Protein AF-A0A3B8M6Z0-F1 (afdb_monomer_lite)

Foldseek 3Di:
DDKAAPPDDDDDLVCCVVCVVVDDPDLADAAEFFDQQQPCSVSVQVVSVVVNRPRYDYDHGGPPVCVVVVHDMDDD

pLDDT: mean 92.9, std 5.99, range [58.25, 98.19]

Structure (mmCIF, N/CA/C/O backbone):
data_AF-A0A3B8M6Z0-F1
#
_entry.id   AF-A0A3B8M6Z0-F1
#
loop_
_atom_site.group_PDB
_atom_site.id
_atom_site.type_symbol
_atom_site.label_atom_id
_ato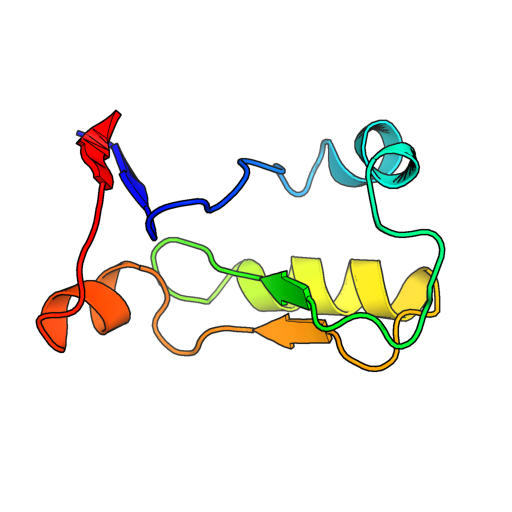m_site.label_alt_id
_atom_site.label_comp_id
_atom_site.label_asym_id
_atom_site.label_entity_id
_atom_site.label_seq_id
_atom_site.pdbx_PDB_ins_code
_atom_site.Cartn_x
_atom_site.Cartn_y
_atom_site.Cartn_z
_atom_site.occupancy
_atom_site.B_iso_or_equiv
_atom_site.auth_seq_id
_atom_site.auth_comp_id
_atom_site.auth_asym_id
_atom_site.auth_atom_id
_atom_site.pdbx_PDB_model_num
ATOM 1 N N . ASN A 1 1 ? 2.168 9.004 20.571 1.00 58.25 1 ASN A N 1
ATOM 2 C CA . ASN A 1 1 ? 1.703 7.626 20.315 1.00 58.25 1 ASN A CA 1
ATOM 3 C C . ASN A 1 1 ? 1.528 7.459 18.822 1.00 58.25 1 ASN A C 1
ATOM 5 O O . ASN A 1 1 ? 0.564 7.990 18.285 1.00 58.25 1 ASN A O 1
ATOM 9 N N . GLN A 1 2 ? 2.483 6.822 18.145 1.00 75.75 2 GLN A N 1
ATOM 10 C CA . GLN A 1 2 ? 2.338 6.504 16.724 1.00 75.75 2 GLN A CA 1
ATOM 11 C C . GLN A 1 2 ? 1.583 5.183 16.618 1.00 75.75 2 GLN A C 1
ATOM 13 O O . GLN A 1 2 ? 1.975 4.199 17.238 1.00 75.75 2 GLN A O 1
ATOM 18 N N . ARG A 1 3 ? 0.468 5.182 15.884 1.00 88.75 3 ARG A N 1
ATOM 19 C CA . ARG A 1 3 ? -0.327 3.977 15.638 1.00 88.75 3 ARG A CA 1
ATOM 20 C C . ARG A 1 3 ? -0.164 3.539 14.196 1.00 88.75 3 ARG A C 1
ATOM 22 O O . ARG A 1 3 ? -0.129 4.376 13.294 1.00 88.75 3 ARG A O 1
ATOM 29 N N . HIS A 1 4 ? -0.143 2.237 13.978 1.00 93.50 4 HIS A N 1
ATOM 30 C CA . HIS A 1 4 ? -0.056 1.646 12.652 1.00 93.50 4 HIS A CA 1
ATOM 31 C C . HIS A 1 4 ? -0.822 0.324 12.591 1.00 93.50 4 HIS A C 1
ATOM 33 O O . HIS A 1 4 ? -1.195 -0.258 13.613 1.00 93.50 4 HIS A O 1
ATOM 39 N N . ILE A 1 5 ? -1.065 -0.158 11.373 1.00 94.50 5 ILE A N 1
ATOM 40 C CA . ILE A 1 5 ? -1.640 -1.487 11.158 1.00 94.50 5 ILE A CA 1
ATOM 41 C C . ILE A 1 5 ? -0.646 -2.541 11.690 1.00 94.50 5 ILE A C 1
ATOM 43 O O . ILE A 1 5 ? 0.559 -2.407 11.443 1.00 94.50 5 ILE A O 1
ATOM 47 N N . PRO A 1 6 ? -1.095 -3.579 12.421 1.00 94.38 6 PRO A N 1
ATOM 48 C CA . PRO A 1 6 ? -0.219 -4.631 12.920 1.00 94.38 6 PRO A CA 1
ATOM 49 C C . PRO A 1 6 ? 0.552 -5.293 11.776 1.00 94.38 6 PRO A C 1
ATOM 51 O O . PRO A 1 6 ? -0.026 -5.655 10.754 1.00 94.38 6 PRO A O 1
ATOM 54 N N . GLY A 1 7 ? 1.867 -5.430 11.944 1.00 91.81 7 GLY A N 1
ATOM 55 C CA . GLY A 1 7 ? 2.753 -5.981 10.914 1.00 91.81 7 GLY A CA 1
ATOM 56 C C . GLY A 1 7 ? 3.097 -5.024 9.766 1.00 91.81 7 GLY A C 1
ATOM 57 O O . GLY A 1 7 ? 3.854 -5.413 8.881 1.00 91.81 7 GLY A O 1
ATOM 58 N N . ALA A 1 8 ? 2.594 -3.783 9.769 1.00 93.38 8 ALA A N 1
ATOM 59 C CA . ALA A 1 8 ? 3.052 -2.770 8.824 1.00 93.38 8 ALA A CA 1
ATOM 60 C C . ALA A 1 8 ? 4.537 -2.458 9.054 1.00 93.38 8 ALA A C 1
ATOM 62 O O . ALA A 1 8 ? 4.976 -2.267 10.189 1.00 93.38 8 ALA A O 1
ATOM 63 N N . ILE A 1 9 ? 5.291 -2.385 7.961 1.00 91.88 9 ILE A N 1
ATOM 64 C CA . ILE A 1 9 ? 6.703 -2.006 7.972 1.00 91.88 9 ILE A CA 1
ATOM 65 C C . ILE A 1 9 ? 6.785 -0.509 7.685 1.00 91.88 9 ILE A C 1
ATOM 67 O O . ILE A 1 9 ? 6.171 -0.024 6.732 1.00 91.88 9 ILE A O 1
ATOM 71 N N . ASN A 1 10 ? 7.538 0.222 8.507 1.00 91.75 10 ASN A N 1
ATOM 72 C CA . ASN A 1 10 ? 7.791 1.634 8.255 1.00 91.75 10 ASN A CA 1
ATOM 73 C C . ASN A 1 10 ? 8.752 1.779 7.065 1.00 91.75 10 ASN A C 1
ATOM 75 O O . ASN A 1 10 ? 9.909 1.380 7.159 1.00 91.75 10 ASN A O 1
ATOM 79 N N . MET A 1 11 ? 8.258 2.336 5.960 1.00 92.38 11 MET A N 1
ATOM 80 C CA . MET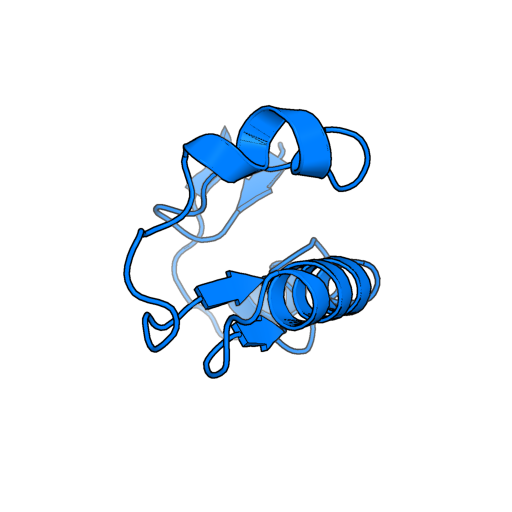 A 1 11 ? 9.033 2.642 4.755 1.00 92.38 11 MET A CA 1
ATOM 81 C C . MET A 1 11 ? 8.729 4.087 4.322 1.00 92.38 11 MET A C 1
ATOM 83 O O . MET A 1 11 ? 7.779 4.306 3.560 1.00 92.38 11 MET A O 1
ATOM 87 N N . PRO A 1 12 ? 9.467 5.083 4.849 1.00 91.19 12 PRO A N 1
ATOM 88 C CA . PRO A 1 12 ? 9.300 6.491 4.486 1.00 91.19 12 PRO A CA 1
ATOM 89 C C . PRO A 1 12 ? 9.482 6.724 2.980 1.00 91.19 12 PRO A C 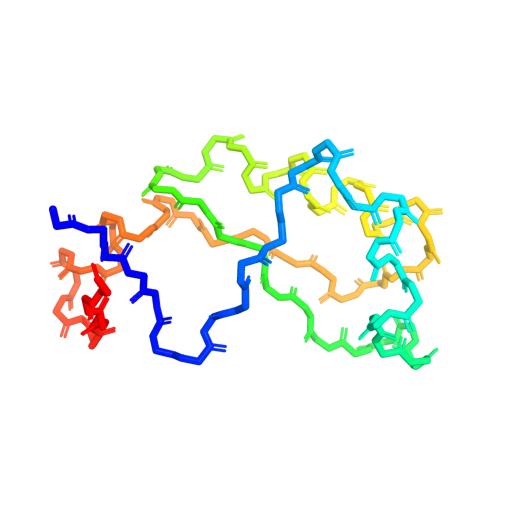1
ATOM 91 O O . PRO A 1 12 ? 10.312 6.080 2.344 1.00 91.19 12 PRO A O 1
ATOM 94 N N . LEU A 1 13 ? 8.699 7.640 2.393 1.00 89.75 13 LEU A N 1
ATOM 95 C CA . LEU A 1 13 ? 8.690 7.877 0.938 1.00 89.75 13 LEU A CA 1
ATOM 96 C C . LEU A 1 13 ? 10.051 8.318 0.382 1.00 89.75 13 LEU A C 1
ATOM 98 O O . LEU A 1 13 ? 10.387 7.984 -0.751 1.00 89.75 13 LEU A O 1
ATOM 102 N N . ASP A 1 14 ? 10.795 9.091 1.160 1.00 91.56 14 ASP A N 1
ATOM 103 C CA . ASP A 1 14 ? 12.129 9.601 0.852 1.00 91.56 14 ASP A CA 1
ATOM 104 C C . ASP A 1 14 ? 13.222 8.530 0.960 1.00 91.56 14 ASP A C 1
ATOM 106 O O . ASP A 1 14 ? 14.221 8.617 0.253 1.00 91.56 14 ASP A O 1
ATOM 110 N N . GLU A 1 15 ? 12.995 7.486 1.758 1.00 93.12 15 GLU A N 1
ATOM 111 C CA . GLU A 1 15 ? 13.899 6.340 1.920 1.00 93.12 15 GLU A CA 1
ATOM 112 C C . GLU A 1 15 ? 13.561 5.168 0.978 1.00 93.12 15 GLU A C 1
ATOM 114 O O . GLU A 1 15 ? 14.324 4.207 0.873 1.00 93.12 15 GLU A O 1
ATOM 119 N N . LEU A 1 16 ? 12.431 5.222 0.259 1.00 89.25 16 LEU A N 1
ATOM 120 C CA . LEU A 1 16 ? 11.985 4.137 -0.627 1.00 89.25 16 LEU A CA 1
ATOM 121 C C . LEU A 1 16 ? 13.039 3.661 -1.643 1.00 89.25 16 LEU A C 1
ATOM 123 O O . LEU A 1 16 ? 13.133 2.446 -1.827 1.00 89.25 16 LEU A O 1
ATOM 127 N N . PRO A 1 17 ? 13.836 4.537 -2.292 1.00 90.81 17 PRO A N 1
ATOM 128 C CA . PRO A 1 17 ? 14.916 4.102 -3.180 1.00 90.81 17 PRO A CA 1
ATOM 129 C C . PRO A 1 17 ? 15.945 3.200 -2.500 1.00 90.81 17 PRO A C 1
ATOM 131 O O . PRO A 1 17 ? 16.356 2.199 -3.087 1.00 90.81 17 PRO A O 1
ATOM 134 N N . ASP A 1 18 ? 16.307 3.517 -1.261 1.00 93.19 18 ASP A N 1
ATOM 135 C CA . ASP A 1 18 ? 17.310 2.776 -0.497 1.00 93.19 18 ASP A CA 1
ATOM 136 C C . ASP A 1 18 ? 16.725 1.483 0.086 1.00 93.19 18 ASP A C 1
ATOM 138 O O . ASP A 1 18 ? 17.413 0.469 0.217 1.00 93.19 18 ASP A O 1
ATOM 142 N N . LEU A 1 19 ? 15.423 1.488 0.383 1.00 91.12 19 LEU A N 1
ATOM 143 C CA . LEU A 1 19 ? 14.700 0.342 0.932 1.00 91.12 19 LEU A CA 1
ATOM 144 C C . LEU A 1 19 ? 14.142 -0.608 -0.138 1.00 91.12 19 LEU A C 1
ATOM 146 O O . LEU A 1 19 ? 13.674 -1.697 0.198 1.00 91.12 19 LEU A O 1
ATOM 150 N N . ALA A 1 20 ? 14.210 -0.246 -1.422 1.00 89.75 20 ALA A N 1
ATOM 151 C CA . ALA A 1 20 ? 13.632 -1.027 -2.516 1.00 89.75 20 ALA A CA 1
ATOM 152 C C . ALA A 1 20 ? 14.167 -2.469 -2.587 1.00 89.75 20 ALA A C 1
ATOM 154 O O . ALA A 1 20 ? 13.448 -3.369 -3.023 1.00 89.75 20 ALA A O 1
ATOM 155 N N . ALA A 1 21 ? 15.399 -2.701 -2.122 1.00 93.12 21 ALA A N 1
ATOM 156 C CA . ALA A 1 21 ? 16.015 -4.026 -2.048 1.00 93.12 21 ALA A CA 1
ATOM 157 C C . ALA A 1 21 ? 15.330 -4.980 -1.049 1.00 93.12 21 ALA A C 1
ATOM 159 O O . ALA A 1 21 ? 15.488 -6.191 -1.166 1.00 93.12 21 ALA A O 1
ATOM 160 N N . PHE A 1 22 ? 14.565 -4.458 -0.084 1.00 92.94 22 PHE A N 1
ATOM 161 C CA . PHE A 1 22 ? 13.802 -5.260 0.880 1.00 92.94 22 PHE A CA 1
ATOM 162 C C . PHE A 1 22 ? 12.401 -5.632 0.382 1.00 92.94 22 PHE A C 1
ATOM 164 O O . PHE A 1 22 ? 11.677 -6.362 1.061 1.00 92.94 22 PHE A O 1
ATOM 171 N N . LEU A 1 23 ? 11.991 -5.116 -0.779 1.00 94.62 23 LEU A N 1
ATOM 172 C CA . LEU A 1 23 ? 10.706 -5.456 -1.370 1.00 94.62 23 LEU A CA 1
ATOM 173 C C . LEU A 1 23 ? 10.751 -6.863 -2.003 1.00 94.62 23 LEU A C 1
ATOM 175 O O . LEU A 1 23 ? 11.814 -7.304 -2.444 1.00 94.62 23 LEU A O 1
ATOM 179 N N . PRO A 1 24 ? 9.610 -7.571 -2.088 1.00 95.88 24 PRO A N 1
ATOM 180 C CA . PRO A 1 24 ? 9.559 -8.918 -2.654 1.00 95.88 24 PRO A CA 1
ATOM 181 C C . PRO A 1 24 ? 10.104 -9.004 -4.085 1.00 95.88 24 PRO A C 1
ATOM 183 O O . PRO A 1 24 ? 9.798 -8.173 -4.934 1.00 95.88 24 PRO A O 1
ATOM 186 N N . GLU A 1 25 ? 10.846 -10.062 -4.407 1.00 96.19 25 GLU A N 1
ATOM 187 C CA . GLU A 1 25 ? 11.311 -10.279 -5.785 1.00 96.19 25 GLU A CA 1
ATOM 188 C C . GLU A 1 25 ? 10.141 -10.469 -6.770 1.00 96.19 25 GLU A C 1
ATOM 190 O O . GLU A 1 25 ? 10.195 -9.995 -7.907 1.00 96.19 25 GLU A O 1
ATOM 195 N N . ASP A 1 26 ? 9.049 -11.094 -6.317 1.00 97.62 26 ASP A N 1
ATOM 196 C CA . ASP A 1 26 ? 7.834 -11.290 -7.105 1.00 97.62 26 ASP A CA 1
ATOM 197 C C . ASP A 1 26 ? 7.078 -9.970 -7.336 1.00 97.62 26 ASP A C 1
ATOM 199 O O . ASP A 1 26 ? 6.576 -9.327 -6.412 1.00 97.62 26 ASP A O 1
ATOM 203 N N . ARG A 1 27 ? 6.949 -9.582 -8.608 1.00 97.19 27 ARG A N 1
ATOM 204 C CA . ARG A 1 27 ? 6.255 -8.358 -9.036 1.00 97.19 27 ARG A CA 1
ATOM 205 C C . ARG A 1 27 ? 4.724 -8.473 -9.026 1.00 97.19 27 ARG A C 1
ATOM 207 O O . ARG A 1 27 ? 4.049 -7.453 -9.184 1.00 97.19 27 ARG A O 1
ATOM 214 N N . ASP A 1 28 ? 4.172 -9.666 -8.817 1.00 97.75 28 ASP A N 1
ATOM 215 C CA . ASP A 1 28 ? 2.740 -9.892 -8.578 1.00 97.75 28 ASP A CA 1
ATOM 216 C C . ASP A 1 28 ? 2.372 -9.949 -7.085 1.00 97.75 28 ASP A C 1
ATOM 218 O O . ASP A 1 28 ? 1.180 -9.990 -6.747 1.00 97.75 28 ASP A O 1
ATOM 222 N N . ALA A 1 29 ? 3.365 -9.880 -6.189 1.00 97.69 29 ALA A N 1
ATOM 223 C CA . ALA A 1 29 ? 3.145 -9.867 -4.749 1.00 97.69 29 ALA A CA 1
ATOM 224 C C . ALA A 1 29 ? 2.170 -8.752 -4.342 1.00 97.69 29 ALA A C 1
ATOM 226 O O . ALA A 1 29 ? 2.259 -7.610 -4.804 1.00 97.69 29 ALA A O 1
ATOM 227 N N . GLN A 1 30 ? 1.228 -9.086 -3.457 1.00 97.31 30 GLN A N 1
ATOM 228 C CA . GLN A 1 30 ? 0.281 -8.113 -2.930 1.00 97.31 30 GLN A CA 1
ATOM 229 C C . GLN A 1 30 ? 1.002 -7.149 -1.987 1.00 97.31 30 GLN A C 1
ATOM 231 O O . GLN A 1 30 ? 1.510 -7.555 -0.944 1.00 97.31 30 GLN A O 1
ATOM 236 N N . LEU A 1 31 ? 1.000 -5.864 -2.338 1.00 96.94 31 LEU A N 1
ATOM 237 C CA . LEU A 1 31 ? 1.589 -4.800 -1.532 1.00 96.94 31 LEU A CA 1
ATOM 238 C C . LEU A 1 31 ? 0.518 -3.777 -1.166 1.00 96.94 31 LEU A C 1
ATOM 240 O O . LEU A 1 31 ? -0.175 -3.237 -2.030 1.00 96.94 31 LEU A O 1
ATOM 244 N N . LEU A 1 32 ? 0.394 -3.496 0.127 1.00 96.31 32 LEU A N 1
ATOM 245 C CA . LEU A 1 32 ? -0.511 -2.478 0.643 1.00 96.31 32 LEU A CA 1
ATOM 246 C C . LEU A 1 32 ? 0.308 -1.304 1.166 1.00 96.31 32 LEU A C 1
ATOM 248 O O . LEU A 1 32 ? 1.104 -1.458 2.087 1.00 96.31 32 LEU A O 1
ATOM 252 N N . SER A 1 33 ? 0.101 -0.128 0.582 1.00 95.56 33 SER A N 1
ATOM 253 C CA . SER A 1 33 ? 0.640 1.121 1.107 1.00 95.56 33 SER A CA 1
ATOM 254 C C . SER A 1 33 ? -0.400 1.789 1.999 1.00 95.56 33 SER A C 1
ATOM 256 O O . SER A 1 33 ? -1.575 1.911 1.636 1.00 95.56 33 SER A O 1
ATOM 258 N N . VAL A 1 34 ? 0.035 2.249 3.165 1.00 95.31 34 VAL A N 1
ATOM 259 C CA . VAL A 1 34 ? -0.800 2.955 4.133 1.00 95.31 34 VAL A CA 1
ATOM 260 C C . VAL A 1 34 ? -0.011 4.115 4.723 1.00 95.31 34 VAL A C 1
ATOM 262 O O . VAL A 1 34 ? 1.187 4.017 4.961 1.00 95.31 34 VAL A O 1
ATOM 265 N N . CYS A 1 35 ? -0.694 5.230 4.947 1.00 93.12 35 CYS A N 1
ATOM 266 C CA . CYS A 1 35 ? -0.209 6.321 5.783 1.00 93.12 35 CYS A CA 1
ATOM 267 C C . CYS A 1 35 ? -1.331 6.703 6.757 1.00 93.12 35 CYS A C 1
ATOM 269 O O . CYS A 1 35 ? -2.391 6.082 6.734 1.00 93.12 35 CYS A O 1
ATOM 271 N N . GLU A 1 36 ? -1.147 7.736 7.576 1.00 91.44 36 GLU A N 1
ATOM 272 C CA . GLU A 1 36 ? -2.137 8.116 8.597 1.00 91.44 36 GLU A CA 1
ATOM 273 C C . GLU A 1 36 ? -3.553 8.328 8.025 1.00 91.44 36 GLU A C 1
ATOM 275 O O . GLU A 1 36 ? -4.497 7.716 8.514 1.00 91.44 36 GLU A O 1
ATOM 280 N N . ARG A 1 37 ? -3.681 9.102 6.933 1.00 88.62 37 ARG A N 1
ATOM 281 C CA . ARG A 1 37 ? -4.976 9.480 6.315 1.00 88.62 37 ARG A CA 1
ATOM 282 C C . ARG A 1 37 ? -5.206 8.975 4.888 1.00 88.62 37 ARG A C 1
ATOM 284 O O . ARG A 1 37 ? -6.230 9.252 4.277 1.00 88.62 37 ARG A O 1
ATOM 291 N N . GLY A 1 38 ? -4.229 8.279 4.313 1.00 83.81 38 GLY A N 1
ATOM 292 C CA . GLY A 1 38 ? -4.244 7.809 2.921 1.00 83.81 38 GLY A CA 1
ATOM 293 C C . GLY A 1 38 ? -3.599 8.748 1.885 1.00 83.81 38 GLY A C 1
ATOM 294 O O . GLY A 1 38 ? -3.218 8.271 0.820 1.00 83.81 38 GLY A O 1
ATOM 295 N N . ASN A 1 39 ? -3.366 10.031 2.187 1.00 86.38 39 ASN A N 1
ATOM 296 C CA . ASN A 1 39 ? -2.839 11.014 1.217 1.00 86.38 39 ASN A CA 1
ATOM 297 C C . ASN A 1 39 ? -1.473 10.643 0.610 1.00 86.38 39 ASN A C 1
ATOM 299 O O . ASN A 1 39 ? -1.271 10.764 -0.594 1.00 86.38 39 ASN A O 1
ATOM 303 N N . LEU A 1 40 ? -0.537 10.177 1.440 1.00 90.06 40 LEU A N 1
ATOM 304 C CA . LEU A 1 40 ? 0.825 9.829 1.015 1.00 90.06 40 LEU A CA 1
ATOM 305 C C . LEU A 1 40 ? 0.934 8.393 0.494 1.00 90.06 40 LEU A C 1
ATOM 307 O O . LEU A 1 40 ? 1.854 8.066 -0.252 1.00 90.06 40 LEU A O 1
ATOM 311 N N . SER A 1 41 ? -0.023 7.536 0.852 1.00 92.00 41 SER A N 1
ATOM 312 C CA . SER A 1 41 ? -0.007 6.128 0.450 1.00 92.00 41 SER A CA 1
ATOM 313 C C . SER A 1 41 ? -0.138 5.939 -1.065 1.00 92.00 41 SER A C 1
ATOM 315 O O . SER A 1 41 ? 0.386 4.975 -1.618 1.00 92.00 41 SER A O 1
ATOM 317 N N . LEU A 1 42 ? -0.770 6.887 -1.771 1.00 93.94 42 LEU A N 1
ATOM 318 C CA . LEU A 1 42 ? -0.832 6.845 -3.230 1.00 93.94 42 LEU A CA 1
ATOM 319 C C . LEU A 1 42 ? 0.550 7.054 -3.862 1.00 93.94 42 LEU A C 1
ATOM 321 O O . LEU A 1 42 ? 0.884 6.353 -4.812 1.00 93.94 42 LEU A O 1
ATOM 325 N N . SER A 1 43 ? 1.378 7.946 -3.312 1.00 94.56 43 SER A N 1
ATOM 326 C CA . SER A 1 43 ? 2.758 8.139 -3.776 1.00 94.56 43 SER A CA 1
ATOM 327 C C . SER A 1 43 ? 3.587 6.865 -3.619 1.00 94.56 43 SER A C 1
ATOM 329 O O . SER A 1 43 ? 4.339 6.512 -4.524 1.00 94.56 43 SER A O 1
ATOM 331 N N . GLY A 1 44 ? 3.385 6.125 -2.523 1.00 94.62 44 GLY A N 1
ATOM 332 C CA . GLY A 1 44 ? 4.009 4.816 -2.322 1.00 94.62 44 GLY A CA 1
ATOM 333 C C . GLY A 1 44 ? 3.582 3.806 -3.390 1.00 94.62 44 GLY A C 1
ATOM 334 O O . GLY A 1 44 ? 4.423 3.136 -3.981 1.00 94.62 44 GLY A O 1
ATOM 335 N N . VAL A 1 45 ? 2.287 3.747 -3.720 1.00 96.19 45 VAL A N 1
ATOM 336 C CA . VAL A 1 45 ? 1.784 2.898 -4.816 1.00 96.19 45 VAL A CA 1
ATOM 337 C C . VAL A 1 45 ? 2.374 3.303 -6.168 1.00 96.19 45 VAL A C 1
ATOM 339 O O . VAL A 1 45 ? 2.777 2.432 -6.933 1.00 96.19 45 VAL A O 1
ATOM 342 N N . LEU A 1 46 ? 2.449 4.600 -6.476 1.00 95.94 46 LEU A N 1
ATOM 343 C CA . LEU A 1 46 ? 3.041 5.083 -7.728 1.00 95.94 46 LEU A CA 1
ATOM 344 C C . LEU A 1 46 ? 4.517 4.692 -7.839 1.00 95.94 46 LEU A C 1
ATOM 346 O O . LEU A 1 46 ? 4.950 4.243 -8.901 1.00 95.94 46 LEU A O 1
ATOM 350 N N . TYR A 1 47 ? 5.264 4.798 -6.740 1.00 95.50 47 TYR A N 1
ATOM 351 C CA . TYR A 1 47 ? 6.646 4.341 -6.683 1.00 95.50 47 TYR A CA 1
ATOM 352 C C . TYR A 1 47 ? 6.751 2.828 -6.931 1.00 95.50 47 TYR A C 1
ATOM 354 O O . TYR A 1 47 ? 7.477 2.404 -7.828 1.00 95.50 47 TYR A O 1
ATOM 362 N N . LEU A 1 48 ? 5.964 2.009 -6.228 1.00 96.44 48 LEU A N 1
ATOM 363 C CA . LEU A 1 48 ? 5.936 0.556 -6.434 1.00 96.44 48 LEU A CA 1
ATOM 364 C C . LEU A 1 48 ? 5.570 0.180 -7.881 1.00 96.44 48 LEU A C 1
ATOM 366 O O . LEU A 1 48 ? 6.217 -0.672 -8.489 1.00 96.44 48 LEU A O 1
ATOM 370 N N . ASN A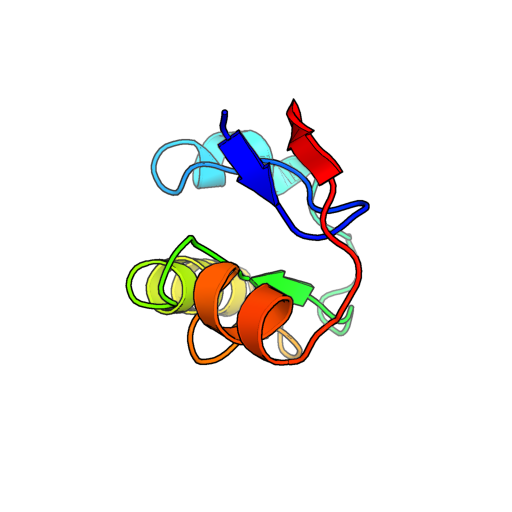 1 49 ? 4.591 0.856 -8.479 1.00 97.25 49 ASN A N 1
ATOM 371 C CA . ASN A 1 49 ? 4.227 0.639 -9.878 1.00 97.25 49 ASN A CA 1
ATOM 372 C C . ASN A 1 49 ? 5.393 0.970 -10.826 1.00 97.25 49 ASN A C 1
ATOM 374 O O . ASN A 1 49 ? 5.609 0.247 -11.797 1.00 97.25 49 ASN A O 1
ATOM 378 N N . SER A 1 50 ? 6.178 2.014 -10.534 1.00 96.25 50 SER A N 1
ATOM 379 C CA . SER A 1 50 ? 7.372 2.365 -11.322 1.00 96.25 50 SER A CA 1
ATOM 380 C C . SER A 1 50 ? 8.473 1.294 -11.269 1.00 96.25 50 SER A C 1
ATOM 382 O O . SER A 1 50 ? 9.207 1.126 -12.239 1.00 96.25 50 SER A O 1
ATOM 384 N N . LEU A 1 51 ? 8.531 0.507 -10.185 1.00 95.62 51 LEU A N 1
ATOM 385 C CA . LEU A 1 51 ? 9.413 -0.661 -10.040 1.00 95.62 51 LEU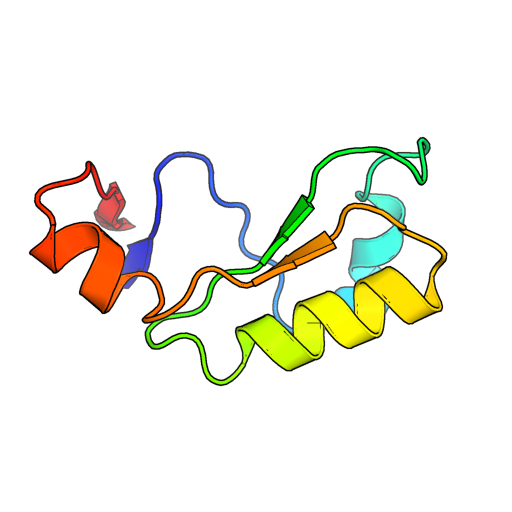 A CA 1
ATOM 386 C C . LEU A 1 51 ? 8.849 -1.944 -10.687 1.00 95.62 51 LEU A C 1
ATOM 388 O O . LEU A 1 51 ? 9.495 -2.997 -10.663 1.00 95.62 51 LEU A O 1
ATOM 392 N N . GLY A 1 52 ? 7.644 -1.873 -11.260 1.00 97.38 52 GLY A N 1
ATOM 393 C CA . GLY A 1 52 ? 6.990 -2.966 -11.977 1.00 97.38 52 GLY A CA 1
ATOM 394 C C . GLY A 1 52 ? 6.054 -3.835 -11.136 1.00 97.38 52 GLY A C 1
ATOM 395 O O . GLY A 1 52 ? 5.570 -4.843 -11.658 1.00 97.38 52 GLY A O 1
ATOM 396 N N . TYR A 1 53 ? 5.776 -3.476 -9.876 1.00 98.19 53 TYR A N 1
ATOM 397 C CA . TYR A 1 53 ? 4.770 -4.180 -9.074 1.00 98.19 53 TYR A CA 1
ATOM 398 C C . TYR A 1 53 ? 3.370 -3.936 -9.638 1.00 98.19 53 TYR A C 1
ATOM 400 O O . TYR A 1 53 ? 2.965 -2.798 -9.856 1.00 98.19 53 TYR A O 1
ATOM 408 N N . ARG A 1 54 ? 2.611 -5.008 -9.869 1.00 97.62 54 ARG A N 1
ATOM 409 C CA . ARG A 1 54 ? 1.275 -4.943 -10.499 1.00 97.62 54 ARG A CA 1
ATOM 410 C C . ARG A 1 54 ? 0.136 -4.974 -9.482 1.00 97.62 54 ARG A C 1
ATOM 412 O O . ARG A 1 54 ? -0.985 -4.524 -9.751 1.00 97.62 54 ARG A O 1
ATOM 419 N N . ASN A 1 55 ? 0.432 -5.468 -8.285 1.00 97.94 55 ASN A N 1
ATOM 420 C CA . ASN A 1 55 ? -0.534 -5.686 -7.217 1.00 97.94 55 ASN A CA 1
ATOM 421 C C . ASN A 1 55 ? -0.296 -4.773 -5.998 1.00 97.94 55 ASN A C 1
ATOM 423 O O . ASN A 1 55 ? -0.507 -5.170 -4.853 1.00 97.94 55 ASN A O 1
ATOM 427 N N . ALA A 1 56 ? 0.134 -3.531 -6.248 1.00 97.44 56 ALA A N 1
ATOM 428 C CA . ALA A 1 56 ? 0.222 -2.489 -5.230 1.00 97.44 56 ALA A CA 1
ATOM 429 C C . ALA A 1 56 ? -1.115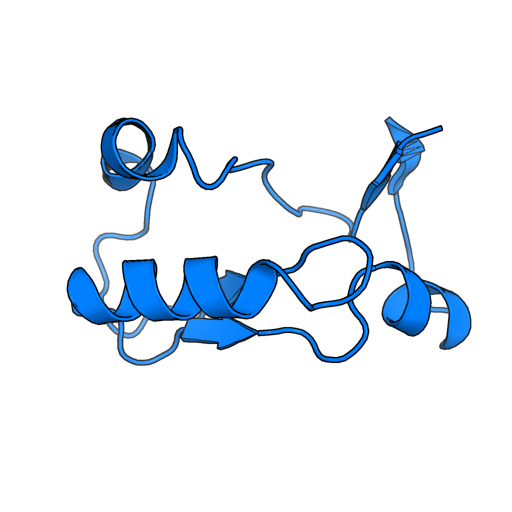 -1.741 -5.091 1.00 97.44 56 ALA A C 1
ATOM 431 O O . ALA A 1 56 ? -1.720 -1.341 -6.093 1.00 97.44 56 ALA A O 1
ATOM 432 N N . ARG A 1 57 ? -1.601 -1.551 -3.861 1.00 96.94 57 ARG A N 1
ATOM 433 C CA . ARG A 1 57 ? -2.846 -0.824 -3.555 1.00 96.94 57 ARG A CA 1
ATOM 434 C C . ARG A 1 57 ? -2.661 0.097 -2.353 1.00 96.94 57 ARG A C 1
ATOM 436 O O . ARG A 1 57 ? -1.881 -0.190 -1.453 1.00 96.94 57 ARG A O 1
ATOM 443 N N . SER A 1 58 ? -3.396 1.203 -2.346 1.00 95.75 58 SER A N 1
ATOM 444 C CA . SER A 1 58 ? -3.441 2.143 -1.224 1.00 95.75 58 SER A CA 1
ATOM 445 C C . SER A 1 58 ? -4.640 1.810 -0.336 1.00 95.75 58 SER A C 1
ATOM 447 O O . SER A 1 58 ? -5.724 1.506 -0.841 1.00 95.75 58 SER A O 1
ATOM 449 N N . ILE A 1 59 ? -4.452 1.871 0.982 1.00 94.81 59 ILE A N 1
ATOM 450 C CA . ILE A 1 59 ? -5.548 1.755 1.947 1.00 94.81 59 ILE A CA 1
ATOM 451 C C . ILE A 1 59 ? -6.254 3.111 2.075 1.00 94.81 59 ILE A C 1
ATOM 453 O O . ILE A 1 59 ? -5.705 4.080 2.604 1.00 94.81 59 ILE A O 1
ATOM 457 N N . THR A 1 60 ? -7.500 3.173 1.603 1.00 92.56 60 THR A N 1
ATOM 458 C CA . THR A 1 60 ? -8.335 4.380 1.662 1.00 92.56 60 THR A CA 1
ATOM 459 C C . THR A 1 60 ? -8.605 4.807 3.104 1.00 92.56 60 THR A C 1
ATOM 461 O O . THR A 1 60 ? -9.026 3.996 3.926 1.00 92.56 60 THR A O 1
ATOM 464 N N . GLY A 1 61 ? -8.397 6.096 3.390 1.00 92.62 61 GLY A N 1
ATOM 465 C CA . GLY A 1 61 ? -8.593 6.684 4.719 1.00 92.62 61 GLY A CA 1
ATOM 466 C C . GLY A 1 61 ? -7.469 6.388 5.719 1.00 92.62 61 GLY A C 1
ATOM 467 O O . GLY A 1 61 ? -7.496 6.910 6.828 1.00 92.62 61 GLY A O 1
ATOM 468 N N . GLY A 1 62 ? -6.459 5.607 5.320 1.00 94.25 62 GLY A N 1
ATOM 469 C CA . GLY A 1 62 ? -5.265 5.369 6.122 1.00 94.25 62 GLY A CA 1
ATOM 470 C C . GLY A 1 62 ? -5.506 4.593 7.419 1.00 94.25 62 GLY A C 1
ATOM 471 O O . GLY A 1 62 ? -6.516 3.908 7.586 1.00 94.25 62 GLY A O 1
ATOM 472 N N . THR A 1 63 ? -4.550 4.700 8.340 1.00 94.81 63 THR A N 1
ATOM 473 C CA . THR A 1 63 ? -4.632 4.098 9.679 1.00 94.81 63 THR A CA 1
ATOM 474 C C . THR A 1 63 ? -5.779 4.683 10.512 1.00 94.81 63 THR A C 1
ATOM 476 O O . THR A 1 63 ? -6.339 3.964 11.334 1.00 94.81 63 THR A O 1
ATOM 479 N N . GLU A 1 64 ? -6.154 5.954 10.311 1.00 94.00 64 GLU A N 1
ATOM 480 C CA . GLU A 1 64 ? -7.309 6.566 10.993 1.00 94.00 64 GLU A CA 1
ATOM 481 C C . GLU A 1 64 ? -8.604 5.812 10.648 1.00 94.00 64 GLU A C 1
ATOM 483 O O . GLU A 1 64 ? -9.235 5.240 11.531 1.00 94.00 64 GLU A O 1
ATOM 488 N N . ALA A 1 65 ? -8.941 5.690 9.359 1.00 94.56 65 ALA A N 1
ATOM 489 C CA . ALA A 1 65 ? -10.160 4.990 8.946 1.00 94.56 65 ALA A CA 1
ATOM 490 C C . ALA A 1 65 ? -10.126 3.477 9.227 1.00 94.56 65 ALA A C 1
ATOM 492 O O . ALA A 1 65 ? -11.174 2.835 9.322 1.00 94.56 65 ALA A O 1
ATOM 493 N N . TRP A 1 66 ? -8.931 2.885 9.306 1.00 94.69 66 TRP A N 1
ATOM 494 C CA . TRP A 1 66 ? -8.750 1.498 9.731 1.00 94.69 66 TRP A CA 1
ATOM 495 C C . TRP A 1 66 ? -9.162 1.308 11.195 1.00 94.69 66 TRP A C 1
ATOM 497 O O . TRP A 1 66 ? -9.929 0.397 11.506 1.00 94.69 66 TRP A O 1
ATOM 507 N N . ASP A 1 67 ? -8.700 2.196 12.073 1.00 94.62 67 ASP A N 1
ATOM 508 C CA . ASP A 1 67 ? -9.040 2.184 13.495 1.00 94.62 67 ASP A CA 1
ATOM 509 C C . ASP A 1 67 ? -10.508 2.546 13.751 1.00 94.62 67 ASP A C 1
ATOM 511 O O . ASP A 1 67 ? -11.169 1.879 14.540 1.00 94.62 67 ASP A O 1
ATOM 515 N N . ASP A 1 68 ? -11.060 3.519 13.019 1.00 94.94 68 ASP A N 1
ATOM 516 C CA . ASP A 1 68 ? -12.475 3.908 13.130 1.00 94.94 68 ASP A CA 1
ATOM 517 C C . ASP A 1 68 ? -13.430 2.749 12.803 1.00 94.94 68 ASP A C 1
ATOM 519 O O . ASP A 1 68 ? -14.551 2.679 13.308 1.00 94.94 68 ASP A O 1
ATOM 523 N N . LYS A 1 69 ? -12.986 1.803 11.965 1.00 95.31 69 LYS A N 1
ATOM 524 C CA . LYS A 1 69 ? -13.715 0.561 11.661 1.00 95.31 69 LYS A CA 1
ATOM 525 C C . LYS A 1 69 ? -13.592 -0.505 12.755 1.00 95.31 69 LYS A C 1
ATOM 527 O O . LYS A 1 69 ? -14.190 -1.572 12.622 1.00 95.31 69 LYS A O 1
ATOM 532 N N . GLY A 1 70 ? -12.837 -0.240 13.818 1.00 95.00 70 GLY A N 1
ATOM 533 C CA . GLY A 1 70 ? -12.593 -1.158 14.928 1.00 95.00 70 GLY A CA 1
ATOM 534 C C . GLY A 1 70 ? -11.591 -2.267 14.605 1.00 95.00 70 GLY A C 1
ATOM 535 O O . GLY A 1 70 ? -11.565 -3.286 15.298 1.00 95.00 70 GLY A O 1
ATOM 536 N N . PHE A 1 71 ? -10.789 -2.116 13.548 1.00 95.19 71 PHE A N 1
ATOM 537 C CA . PHE A 1 71 ? -9.727 -3.072 13.253 1.00 95.19 71 PHE A CA 1
ATOM 538 C C . PHE A 1 71 ? -8.532 -2.874 14.186 1.00 95.19 71 PHE A C 1
ATOM 540 O O . PHE A 1 71 ? -8.275 -1.782 14.685 1.00 95.19 71 PHE A O 1
ATOM 547 N N . ALA A 1 72 ? -7.770 -3.946 14.405 1.00 94.75 72 ALA A N 1
ATOM 548 C CA . ALA A 1 72 ? -6.617 -3.901 15.292 1.00 94.75 72 ALA A CA 1
ATOM 549 C C . ALA A 1 72 ? -5.567 -2.892 14.799 1.00 94.75 72 ALA A C 1
ATOM 551 O O . ALA A 1 72 ? -5.234 -2.869 13.611 1.00 94.75 72 ALA A O 1
ATOM 552 N N . VAL A 1 73 ? -5.012 -2.122 15.736 1.00 94.62 73 VAL A N 1
ATOM 553 C CA . VAL A 1 73 ? -3.855 -1.238 15.555 1.00 94.62 73 VAL A CA 1
ATOM 554 C C . VAL A 1 73 ? -2.792 -1.555 16.601 1.00 94.62 73 VAL A C 1
ATOM 556 O O . VAL A 1 73 ? -3.098 -1.988 17.712 1.00 94.62 73 VAL A O 1
ATOM 559 N N . THR A 1 74 ? -1.530 -1.337 16.253 1.00 94.00 74 THR A N 1
ATOM 560 C CA . THR A 1 74 ? -0.398 -1.418 17.180 1.00 94.00 74 THR A CA 1
ATOM 561 C C . THR A 1 74 ? 0.133 -0.014 17.433 1.00 94.00 74 THR A C 1
ATOM 563 O O . THR A 1 74 ? 0.112 0.830 16.539 1.00 94.00 74 THR A O 1
ATOM 566 N N . SER A 1 75 ? 0.560 0.243 18.670 1.00 86.12 75 SER A N 1
ATOM 567 C CA . SER A 1 75 ? 1.262 1.472 19.039 1.00 86.12 75 SER A CA 1
ATOM 568 C C . SER A 1 75 ? 2.738 1.162 19.257 1.00 86.12 75 SER A C 1
ATOM 570 O O . SER A 1 75 ? 3.049 0.153 19.893 1.00 86.12 75 SER A O 1
ATOM 572 N N . SER A 1 76 ? 3.610 2.036 18.764 1.00 70.06 76 SER A N 1
ATOM 573 C CA . SER A 1 76 ? 5.052 2.047 19.042 1.00 70.06 76 SER A CA 1
ATOM 574 C C . SER A 1 76 ? 5.455 3.290 19.826 1.00 70.06 76 SER A C 1
ATOM 576 O O . SER A 1 76 ? 4.834 4.360 19.585 1.00 70.06 76 SER A O 1
#

Secondary structure (DSSP, 8-state):
--EE-TT-----TTTHHHHGGGS-S-TTS-EEE--SSSTTHHHHHHHHHHTT-SSEEE-TTHHHHHHHTT---EE-

Radius of gyration: 12.42 Å; chains: 1; bounding box: 31×22×32 Å

Sequence (76 aa):
NQRHIPGAINMPLDELPDLAAFLPEDRDAQLLSVCERGNLSLSGVLYLNSLGYRNARSITGGTEAWDDKGFAVTSS